Protein AF-A0A7I7UKZ3-F1 (afdb_monomer)

pLDDT: mean 79.07, std 17.54, range [40.5, 98.19]

Structure (mmCIF, N/CA/C/O backbone):
data_AF-A0A7I7UKZ3-F1
#
_entry.id   AF-A0A7I7UKZ3-F1
#
loop_
_atom_site.group_PDB
_atom_site.id
_atom_site.type_symbol
_atom_site.label_atom_id
_atom_site.label_alt_id
_atom_site.label_comp_id
_atom_site.label_asym_id
_atom_site.label_entity_id
_atom_site.label_seq_id
_atom_site.pdbx_PDB_ins_code
_atom_site.Cartn_x
_atom_site.Cartn_y
_atom_site.Cartn_z
_atom_site.occupancy
_atom_site.B_iso_or_equiv
_atom_site.auth_seq_id
_atom_site.auth_comp_id
_atom_site.auth_asym_id
_atom_site.auth_atom_id
_atom_site.pdbx_PDB_model_num
ATOM 1 N N . MET A 1 1 ? -2.097 7.918 -33.003 1.00 41.44 1 MET A N 1
ATOM 2 C CA . MET A 1 1 ? -1.877 7.306 -31.673 1.00 41.44 1 MET A CA 1
ATOM 3 C C . MET A 1 1 ? -3.226 7.089 -30.994 1.00 41.44 1 MET A C 1
ATOM 5 O O . MET A 1 1 ? -3.715 8.001 -30.347 1.00 41.44 1 MET A O 1
ATOM 9 N N . SER A 1 2 ? -3.876 5.937 -31.183 1.00 50.69 2 SER A N 1
ATOM 10 C CA . SER A 1 2 ? -5.066 5.572 -30.395 1.00 50.69 2 SER A CA 1
ATOM 11 C C . SER A 1 2 ? -5.283 4.053 -30.384 1.00 50.69 2 SER A C 1
ATOM 13 O O . SER A 1 2 ? -5.043 3.408 -31.405 1.00 50.69 2 SER A O 1
ATOM 15 N N . SER A 1 3 ? -5.776 3.533 -29.248 1.00 40.50 3 SER A N 1
ATOM 16 C CA . SER A 1 3 ? -6.575 2.293 -29.078 1.00 40.50 3 SER A CA 1
ATOM 17 C C . SER A 1 3 ? -6.083 1.157 -28.157 1.00 40.50 3 SER A C 1
ATOM 19 O O . SER A 1 3 ? -6.532 0.023 -28.304 1.00 40.50 3 SER A O 1
ATOM 21 N N . ARG A 1 4 ? -5.297 1.436 -27.108 1.00 46.78 4 ARG A N 1
ATOM 22 C CA . ARG A 1 4 ? -5.346 0.639 -25.859 1.00 46.78 4 ARG A CA 1
ATOM 23 C C . ARG A 1 4 ? -5.145 1.561 -24.663 1.00 46.78 4 ARG A C 1
ATOM 25 O O . ARG A 1 4 ? -4.017 1.843 -24.291 1.00 46.78 4 ARG A O 1
ATOM 32 N N . THR A 1 5 ? -6.229 2.101 -24.116 1.00 51.81 5 THR A N 1
ATOM 33 C CA . THR A 1 5 ? -6.139 2.949 -22.923 1.00 51.81 5 THR A CA 1
ATOM 34 C C . THR A 1 5 ? -6.018 2.043 -21.706 1.00 51.81 5 THR A C 1
ATOM 36 O O . THR A 1 5 ? -7.028 1.559 -21.191 1.00 51.81 5 THR A O 1
ATOM 39 N N . ASP A 1 6 ? -4.787 1.771 -21.282 1.00 63.72 6 ASP A N 1
ATOM 40 C CA . ASP A 1 6 ? -4.536 1.197 -19.962 1.00 63.72 6 ASP A CA 1
ATOM 41 C C . ASP A 1 6 ? -5.184 2.105 -18.906 1.00 63.72 6 ASP A C 1
ATOM 43 O O . ASP A 1 6 ? -5.177 3.335 -19.023 1.00 63.72 6 ASP A O 1
ATOM 47 N N . ARG A 1 7 ? -5.823 1.515 -17.890 1.00 78.38 7 ARG A N 1
ATOM 48 C CA . ARG A 1 7 ? -6.498 2.318 -16.856 1.00 78.38 7 ARG A CA 1
ATOM 49 C C . ARG A 1 7 ? -5.424 2.851 -15.912 1.00 78.38 7 ARG A C 1
ATOM 51 O O . ARG A 1 7 ? -4.798 2.053 -15.216 1.00 78.38 7 ARG A O 1
ATOM 58 N N . VAL A 1 8 ? -5.218 4.167 -15.906 1.00 81.69 8 VAL A N 1
ATOM 59 C CA . VAL A 1 8 ? -4.262 4.842 -15.015 1.00 81.69 8 VAL A CA 1
ATOM 60 C C . VAL A 1 8 ? -4.720 4.695 -13.563 1.00 81.69 8 VAL A C 1
ATOM 62 O O . VAL A 1 8 ? -5.902 4.857 -13.253 1.00 81.69 8 VAL A O 1
ATOM 65 N N . LEU A 1 9 ? -3.782 4.348 -12.689 1.00 84.06 9 LEU A N 1
ATOM 66 C CA . LEU A 1 9 ? -3.947 4.203 -11.247 1.00 84.06 9 LEU A CA 1
ATOM 67 C C . LEU A 1 9 ? -2.984 5.174 -10.544 1.00 84.06 9 LEU A C 1
A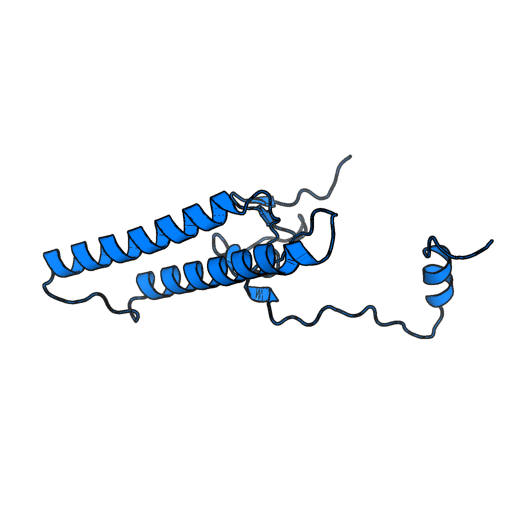TOM 69 O O . LEU A 1 9 ? -2.040 5.632 -11.180 1.00 84.06 9 LEU A O 1
ATOM 73 N N . PRO A 1 10 ? -3.177 5.475 -9.246 1.00 83.00 10 PRO A N 1
ATOM 74 C CA . PRO A 1 10 ? -2.312 6.419 -8.537 1.00 83.00 10 PRO A CA 1
ATOM 75 C C . PRO A 1 10 ? -0.828 6.054 -8.596 1.00 83.00 10 PRO A C 1
ATOM 77 O O . PRO A 1 10 ? -0.015 6.926 -8.831 1.00 83.00 10 PRO A O 1
ATOM 80 N N . ASN A 1 11 ? -0.505 4.763 -8.470 1.00 87.25 11 ASN A N 1
ATOM 81 C CA . ASN A 1 11 ? 0.878 4.287 -8.381 1.00 87.25 11 ASN A CA 1
ATOM 82 C C . ASN A 1 11 ? 1.230 3.349 -9.547 1.00 87.25 11 ASN A C 1
ATOM 84 O O . ASN A 1 11 ? 1.920 2.354 -9.342 1.00 87.25 11 ASN A O 1
ATOM 88 N N . GLY A 1 12 ? 0.635 3.547 -10.729 1.00 88.12 12 GLY A N 1
ATOM 89 C CA . GLY A 1 12 ? 0.897 2.701 -11.895 1.00 88.12 12 GLY A CA 1
ATOM 90 C C . GLY A 1 12 ? -0.271 2.590 -12.872 1.00 88.12 12 GLY A C 1
ATOM 91 O O . GLY A 1 12 ? -1.118 3.472 -12.987 1.00 88.12 12 GLY A O 1
ATOM 92 N N . VAL A 1 13 ? -0.345 1.474 -13.593 1.00 88.69 13 VAL A N 1
ATOM 93 C CA . VAL A 1 13 ? -1.339 1.242 -14.650 1.00 88.69 13 VAL A CA 1
ATOM 94 C C . VAL A 1 13 ? -1.945 -0.155 -14.576 1.00 88.69 13 VAL A C 1
ATOM 96 O O . VAL A 1 13 ? -1.334 -1.114 -14.101 1.00 88.69 13 VAL A O 1
ATOM 99 N N . CYS A 1 14 ? -3.180 -0.286 -15.055 1.00 87.75 14 CYS A N 1
ATOM 100 C CA . CYS A 1 14 ? -3.839 -1.570 -15.247 1.00 87.75 14 CYS A CA 1
ATOM 101 C C . CYS A 1 14 ? -3.747 -1.999 -16.713 1.00 87.75 14 CYS A C 1
ATOM 103 O O . CYS A 1 14 ? -4.402 -1.408 -17.570 1.00 87.75 14 CYS A O 1
ATOM 105 N N . LEU A 1 15 ? -3.018 -3.088 -16.955 1.00 86.62 15 LEU A N 1
ATOM 106 C CA . LEU A 1 15 ? -2.822 -3.737 -18.255 1.00 86.62 15 LEU A CA 1
ATOM 107 C C . LEU A 1 15 ? -3.972 -4.690 -18.633 1.00 86.62 15 LEU A C 1
ATOM 109 O O . LEU A 1 15 ? -3.830 -5.549 -19.508 1.00 86.62 15 LEU A O 1
ATOM 113 N N . LEU A 1 16 ? -5.106 -4.624 -17.925 1.00 84.69 16 LEU A N 1
ATOM 114 C CA . LEU A 1 16 ? -6.292 -5.383 -18.307 1.00 84.69 16 LEU A CA 1
ATOM 115 C C . LEU A 1 16 ? -6.830 -4.797 -19.626 1.00 84.69 16 LEU A C 1
ATOM 117 O O . LEU A 1 16 ? -7.074 -3.590 -19.677 1.00 84.69 16 LEU A O 1
ATOM 121 N N . PRO A 1 17 ? -7.065 -5.613 -20.674 1.00 82.31 17 PRO A N 1
ATOM 122 C CA . PRO A 1 17 ? -7.539 -5.103 -21.955 1.00 82.31 17 PRO A CA 1
ATOM 123 C C . PRO A 1 17 ? -8.814 -4.252 -21.807 1.00 82.31 17 PRO A C 1
ATOM 125 O O . PRO A 1 17 ? -9.718 -4.676 -21.088 1.00 82.31 17 PRO A O 1
ATOM 128 N N . PRO A 1 18 ? -8.958 -3.123 -22.532 1.00 76.19 18 PRO A N 1
ATOM 129 C CA . PRO A 1 18 ? -10.081 -2.191 -22.354 1.00 76.19 18 PRO A CA 1
ATOM 130 C C . PRO A 1 18 ? -11.479 -2.810 -22.505 1.00 76.19 18 PRO A C 1
ATOM 132 O O . PRO A 1 18 ? -12.437 -2.339 -21.902 1.00 76.19 18 PRO A O 1
ATOM 135 N N . LEU A 1 19 ? -11.595 -3.884 -23.292 1.00 79.88 19 LEU A N 1
ATOM 136 C CA . LEU A 1 19 ? -12.845 -4.621 -23.512 1.00 79.88 19 LEU A CA 1
ATOM 137 C C . LEU A 1 19 ? -13.229 -5.545 -22.342 1.00 79.88 19 LEU A C 1
ATOM 139 O O . LEU A 1 19 ? -14.279 -6.183 -22.383 1.00 79.88 19 LEU A O 1
ATOM 143 N N . LYS A 1 20 ? -12.375 -5.681 -21.321 1.00 79.00 20 LYS A N 1
ATOM 144 C CA . LYS A 1 20 ? -12.612 -6.523 -20.145 1.00 79.00 20 LYS A CA 1
ATOM 145 C C . LYS A 1 20 ? -12.962 -5.655 -18.940 1.00 79.00 20 LYS A C 1
ATOM 147 O O . LYS A 1 20 ? -12.304 -4.661 -18.643 1.00 79.00 20 LYS A O 1
ATOM 152 N N . THR A 1 21 ? -13.989 -6.067 -18.207 1.00 79.06 21 THR A N 1
ATOM 153 C CA . THR A 1 21 ? -14.383 -5.447 -16.940 1.00 79.06 21 THR A CA 1
ATOM 154 C C . THR A 1 21 ? -13.500 -5.958 -15.803 1.00 79.06 21 THR A C 1
ATOM 156 O O . THR A 1 21 ? -13.300 -7.164 -15.668 1.00 79.06 21 THR A O 1
ATOM 159 N N . CYS A 1 22 ? -12.982 -5.048 -14.976 1.00 82.19 22 CYS A N 1
ATOM 160 C CA . CYS A 1 22 ? -12.223 -5.392 -13.774 1.00 82.19 22 CYS A CA 1
ATOM 161 C C . CYS A 1 22 ? -13.160 -5.473 -12.562 1.00 82.19 22 CYS A C 1
ATOM 163 O O . CYS A 1 22 ? -13.837 -4.495 -12.253 1.00 82.19 22 CYS A O 1
ATOM 165 N N . ASP A 1 23 ? -13.155 -6.604 -11.857 1.00 78.88 23 ASP A N 1
ATOM 166 C CA . ASP A 1 23 ? -13.892 -6.829 -10.604 1.00 78.88 23 ASP A CA 1
ATOM 167 C C . ASP A 1 23 ? -13.019 -6.635 -9.347 1.00 78.88 23 ASP A C 1
ATOM 169 O O . ASP A 1 23 ? -13.508 -6.698 -8.222 1.00 78.88 23 ASP A O 1
ATOM 173 N N . LYS A 1 24 ? -11.712 -6.388 -9.520 1.00 72.62 24 LYS A N 1
ATOM 174 C CA . LYS A 1 24 ? -10.737 -6.317 -8.417 1.00 72.62 24 LYS A CA 1
ATOM 175 C C . LYS A 1 24 ? -10.816 -5.030 -7.596 1.00 72.62 24 LYS A C 1
ATOM 177 O O . LYS A 1 24 ? -10.209 -4.974 -6.527 1.00 72.62 24 LYS A O 1
ATOM 182 N N . GLY A 1 25 ? -11.539 -4.011 -8.068 1.00 73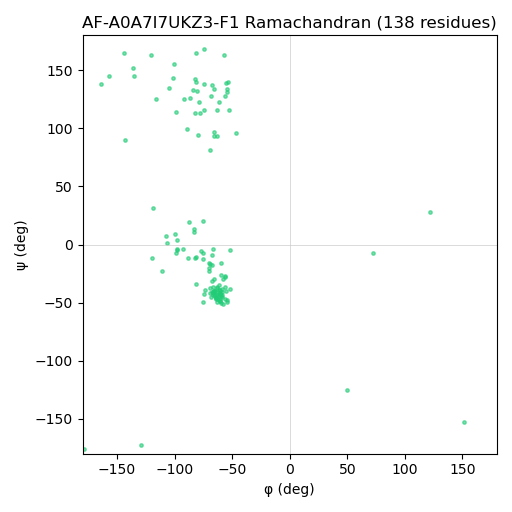.00 25 GLY A N 1
ATOM 183 C CA . GLY A 1 25 ? -11.666 -2.720 -7.386 1.00 73.00 25 GLY A CA 1
ATOM 184 C C . GLY A 1 25 ? -10.300 -2.147 -6.989 1.00 73.00 25 GLY A C 1
ATOM 185 O O . GLY A 1 25 ? -9.399 -2.060 -7.819 1.00 73.00 25 GLY A O 1
ATOM 186 N N . ASN A 1 26 ? -10.128 -1.837 -5.701 1.00 69.25 26 ASN A N 1
ATOM 187 C CA . ASN A 1 26 ? -8.905 -1.244 -5.137 1.00 69.25 26 ASN A CA 1
ATOM 188 C C . ASN A 1 26 ? -7.796 -2.268 -4.801 1.00 69.25 26 ASN A C 1
ATOM 190 O O . ASN A 1 26 ? -6.819 -1.923 -4.144 1.00 69.25 26 ASN A O 1
ATOM 194 N N . ALA A 1 27 ? -7.914 -3.533 -5.221 1.00 81.69 27 ALA A N 1
ATOM 195 C CA . ALA A 1 27 ? -6.939 -4.587 -4.906 1.00 81.69 27 ALA A CA 1
ATOM 196 C C . ALA A 1 27 ? -5.766 -4.679 -5.907 1.00 81.69 27 ALA A C 1
ATOM 198 O O . ALA A 1 27 ? -5.099 -5.718 -5.992 1.00 81.69 27 ALA A O 1
ATOM 199 N N . CYS A 1 28 ? -5.514 -3.612 -6.676 1.00 87.56 28 CYS A N 1
ATOM 200 C CA . CYS A 1 28 ? -4.562 -3.593 -7.789 1.00 87.56 28 CYS A CA 1
ATOM 201 C C . CYS A 1 28 ? -3.136 -3.998 -7.391 1.00 87.56 28 CYS A C 1
ATOM 203 O O . CYS A 1 28 ? -2.517 -4.752 -8.129 1.00 87.56 28 CYS A O 1
ATOM 205 N N . LEU A 1 29 ? -2.653 -3.632 -6.200 1.00 88.75 29 LEU A N 1
ATOM 206 C CA . LEU A 1 29 ? -1.297 -3.976 -5.735 1.00 88.75 29 LEU A CA 1
ATOM 207 C C . LEU A 1 29 ? -1.022 -5.491 -5.697 1.00 88.75 29 LEU A C 1
ATOM 209 O O . LEU A 1 29 ? 0.105 -5.938 -5.906 1.00 88.75 29 LEU A O 1
ATOM 213 N N . SER A 1 30 ? -2.066 -6.293 -5.479 1.00 86.31 30 SER A N 1
ATOM 214 C CA . SER A 1 30 ? -2.001 -7.761 -5.494 1.00 86.31 30 SER A CA 1
ATOM 215 C C . SER A 1 30 ? -2.457 -8.380 -6.825 1.00 86.31 30 SER A C 1
ATOM 217 O O . SER A 1 30 ? -2.406 -9.597 -6.996 1.00 86.31 30 SER A O 1
ATOM 219 N N . CYS A 1 31 ? -2.925 -7.562 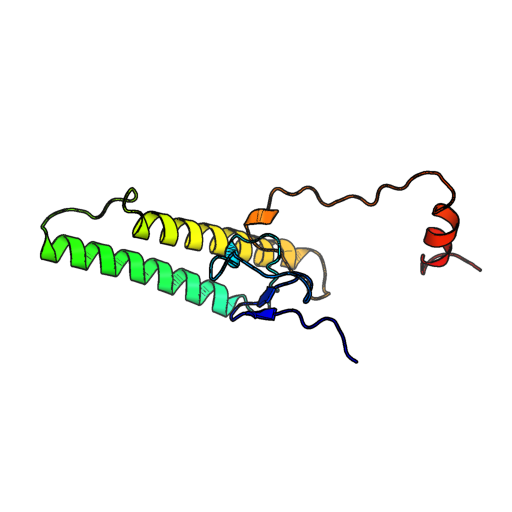-7.770 1.00 86.38 31 CYS A N 1
ATOM 220 C CA . CYS A 1 31 ? -3.481 -7.998 -9.045 1.00 86.38 31 CYS A CA 1
ATOM 221 C C . CYS A 1 31 ? -2.377 -8.292 -10.067 1.00 86.38 31 CYS A C 1
ATOM 223 O O . CYS A 1 31 ? -1.402 -7.557 -10.181 1.00 86.38 31 CYS A O 1
ATOM 225 N N . GLY A 1 32 ? -2.576 -9.331 -10.883 1.00 82.69 32 GLY A N 1
ATOM 226 C CA . GLY A 1 32 ? -1.632 -9.689 -11.943 1.00 82.69 32 GLY A CA 1
ATOM 227 C C . GLY A 1 32 ? -1.658 -8.795 -13.187 1.00 82.69 32 GLY A C 1
ATOM 228 O O . GLY A 1 32 ? -0.824 -8.984 -14.063 1.00 82.69 32 GLY A O 1
ATOM 229 N N . HIS A 1 33 ? -2.614 -7.867 -13.283 1.00 86.44 33 HIS A N 1
ATOM 230 C CA . HIS A 1 33 ? -2.702 -6.879 -14.368 1.00 86.44 33 HIS A CA 1
ATOM 231 C C . HIS A 1 33 ? -2.138 -5.512 -13.981 1.00 86.44 33 HIS A C 1
ATOM 233 O O . HIS A 1 33 ? -2.067 -4.630 -14.827 1.00 86.44 33 HIS A O 1
ATOM 239 N N . PHE A 1 34 ? -1.781 -5.315 -12.715 1.00 89.75 34 PHE A N 1
ATOM 240 C CA . PHE A 1 34 ? -1.140 -4.084 -12.282 1.00 89.75 34 PHE A CA 1
ATOM 241 C C . PHE A 1 34 ? 0.310 -4.061 -12.752 1.00 89.75 34 PHE A C 1
ATOM 243 O O . PHE A 1 34 ? 0.994 -5.081 -12.645 1.00 89.75 34 PHE A O 1
ATOM 250 N N . ALA A 1 35 ? 0.763 -2.908 -13.229 1.00 89.00 35 ALA A N 1
ATOM 251 C CA . ALA A 1 35 ? 2.156 -2.631 -13.526 1.00 89.00 35 ALA A CA 1
ATOM 252 C C . ALA A 1 35 ? 2.549 -1.250 -12.992 1.00 89.00 35 ALA A C 1
ATOM 254 O O . ALA A 1 35 ? 1.742 -0.325 -13.007 1.00 89.00 35 ALA A O 1
ATOM 255 N N . THR A 1 36 ? 3.785 -1.127 -12.529 1.00 90.69 36 THR A N 1
ATOM 256 C CA . THR A 1 36 ? 4.406 0.119 -12.063 1.00 90.69 36 THR A CA 1
ATOM 257 C C . THR A 1 36 ? 5.877 0.112 -12.452 1.00 90.69 36 THR A C 1
ATOM 259 O O . THR A 1 36 ? 6.426 -0.934 -12.781 1.00 90.69 36 THR A O 1
ATOM 262 N N . ASP A 1 37 ? 6.536 1.253 -12.403 1.00 89.12 37 ASP A N 1
ATOM 263 C CA . ASP A 1 37 ? 7.968 1.403 -12.644 1.00 89.12 37 ASP A CA 1
ATOM 264 C C . ASP A 1 37 ? 8.621 2.192 -11.499 1.00 89.12 37 ASP A C 1
ATOM 266 O O . ASP A 1 37 ? 8.000 2.463 -10.465 1.00 89.12 37 ASP A O 1
ATOM 270 N N . ALA A 1 38 ? 9.898 2.529 -11.674 1.00 88.38 38 ALA A N 1
ATOM 271 C CA . ALA A 1 38 ? 10.674 3.251 -10.678 1.00 88.38 38 ALA A CA 1
ATOM 272 C C . ALA A 1 38 ? 10.203 4.700 -10.462 1.00 88.38 38 ALA A C 1
ATOM 274 O O . ALA A 1 38 ? 10.531 5.269 -9.425 1.00 88.38 38 ALA A O 1
ATOM 275 N N . THR A 1 39 ? 9.424 5.302 -11.374 1.00 89.00 39 THR A N 1
ATOM 276 C CA . THR A 1 39 ? 8.989 6.702 -11.208 1.00 89.00 39 THR A CA 1
ATOM 277 C C . THR A 1 39 ? 7.981 6.864 -10.073 1.00 89.00 39 THR A C 1
ATOM 279 O O . THR A 1 39 ? 7.830 7.961 -9.555 1.00 89.00 39 THR A O 1
ATOM 282 N N . HIS A 1 40 ? 7.323 5.775 -9.667 1.00 91.06 40 HIS A N 1
ATOM 283 C CA . HIS A 1 40 ? 6.331 5.752 -8.589 1.00 91.06 40 HIS A CA 1
ATOM 284 C C . HIS A 1 40 ? 6.919 5.246 -7.256 1.00 91.06 40 HIS A C 1
ATOM 286 O O . HIS A 1 40 ? 6.175 4.954 -6.320 1.00 91.06 40 HIS A O 1
ATOM 292 N N . ILE A 1 41 ? 8.246 5.072 -7.146 1.00 92.12 41 ILE A N 1
ATOM 293 C CA . ILE A 1 41 ? 8.855 4.446 -5.960 1.00 92.12 41 ILE A CA 1
ATOM 294 C C . ILE A 1 41 ? 8.600 5.241 -4.675 1.00 92.12 41 ILE A C 1
ATOM 296 O O . ILE A 1 41 ? 8.289 4.637 -3.647 1.00 92.12 41 ILE A O 1
ATOM 300 N N . ASP A 1 42 ? 8.679 6.569 -4.741 1.00 92.94 42 ASP A N 1
ATOM 301 C CA . ASP A 1 42 ? 8.461 7.440 -3.586 1.00 92.94 42 ASP A CA 1
ATOM 302 C C . ASP A 1 42 ? 7.000 7.365 -3.127 1.00 92.94 42 ASP A C 1
ATOM 304 O O . ASP A 1 42 ? 6.728 7.132 -1.952 1.00 92.94 42 ASP A O 1
ATOM 308 N N . GLU A 1 43 ? 6.053 7.395 -4.068 1.00 94.25 43 GLU A N 1
ATOM 309 C CA . GLU A 1 43 ? 4.619 7.246 -3.787 1.00 94.25 43 GLU A CA 1
ATOM 310 C C . GLU A 1 43 ? 4.287 5.882 -3.157 1.00 94.25 43 GLU A C 1
ATOM 312 O O . GLU A 1 43 ? 3.480 5.785 -2.227 1.00 94.25 43 GLU A O 1
ATOM 317 N N . LEU A 1 44 ? 4.938 4.806 -3.616 1.00 94.31 44 LEU A N 1
ATOM 318 C CA . LEU A 1 44 ? 4.786 3.465 -3.041 1.00 94.31 44 LEU A CA 1
ATOM 319 C C . LEU A 1 44 ? 5.331 3.394 -1.605 1.00 94.31 44 LEU A C 1
ATOM 321 O O . LEU A 1 44 ? 4.722 2.750 -0.740 1.00 94.31 44 LEU A O 1
ATOM 325 N N . VAL A 1 45 ? 6.462 4.050 -1.332 1.00 95.94 45 VAL A N 1
ATOM 326 C CA . VAL A 1 45 ? 7.054 4.149 0.012 1.00 95.94 45 VAL A CA 1
ATOM 327 C C . VAL A 1 45 ? 6.165 4.977 0.942 1.00 95.94 45 VAL A C 1
ATOM 329 O O . VAL A 1 45 ? 5.930 4.570 2.088 1.00 95.94 45 VAL A O 1
ATOM 332 N N . ASP A 1 46 ? 5.612 6.080 0.450 1.00 96.44 46 ASP A N 1
ATOM 333 C CA . ASP A 1 46 ? 4.690 6.932 1.196 1.00 96.44 46 ASP A CA 1
ATOM 334 C C . ASP A 1 46 ? 3.401 6.184 1.539 1.00 96.44 46 ASP A C 1
ATOM 336 O O . ASP A 1 46 ? 2.988 6.157 2.704 1.00 96.44 46 ASP A O 1
ATOM 340 N N . GLN A 1 47 ? 2.804 5.474 0.574 1.00 95.75 47 GLN A N 1
ATOM 341 C CA . GLN A 1 47 ? 1.625 4.643 0.827 1.00 95.75 47 GLN A CA 1
ATOM 342 C C . GLN A 1 47 ? 1.911 3.575 1.890 1.00 95.75 47 GLN A C 1
ATOM 344 O O . GLN A 1 47 ? 1.093 3.346 2.791 1.00 95.75 47 GLN A O 1
ATOM 349 N N . ARG A 1 48 ? 3.072 2.917 1.816 1.00 96.81 48 ARG A N 1
ATOM 350 C CA . ARG A 1 48 ? 3.477 1.897 2.790 1.00 96.81 48 ARG A CA 1
ATOM 351 C C . ARG A 1 48 ? 3.578 2.484 4.196 1.00 96.81 48 ARG A C 1
ATOM 353 O O . ARG A 1 48 ? 3.016 1.922 5.140 1.00 96.81 48 ARG A O 1
ATOM 360 N N . THR A 1 49 ? 4.257 3.618 4.330 1.00 98.00 49 THR A N 1
ATOM 361 C CA . THR A 1 49 ? 4.474 4.309 5.609 1.00 98.00 49 THR A CA 1
ATOM 362 C C . THR A 1 49 ? 3.160 4.831 6.192 1.00 98.00 49 THR A C 1
ATOM 364 O O . THR A 1 49 ? 2.876 4.650 7.383 1.00 98.00 49 THR A O 1
ATOM 367 N N . GLY A 1 50 ? 2.295 5.396 5.346 1.00 97.75 50 GLY A N 1
ATOM 368 C CA . GLY A 1 50 ? 0.949 5.819 5.722 1.00 97.75 50 GLY A CA 1
ATOM 369 C C . GLY A 1 50 ? 0.092 4.650 6.213 1.00 97.75 50 GLY A C 1
ATOM 370 O O . GLY A 1 50 ? -0.577 4.751 7.243 1.00 97.75 50 GLY A O 1
ATOM 371 N N . THR A 1 51 ? 0.174 3.497 5.546 1.00 96.56 51 THR A N 1
ATOM 372 C CA . THR A 1 51 ? -0.567 2.286 5.937 1.00 96.56 51 THR A CA 1
ATOM 373 C C . THR A 1 51 ? -0.093 1.734 7.284 1.00 96.56 51 THR A C 1
ATOM 375 O O . THR A 1 51 ? -0.913 1.3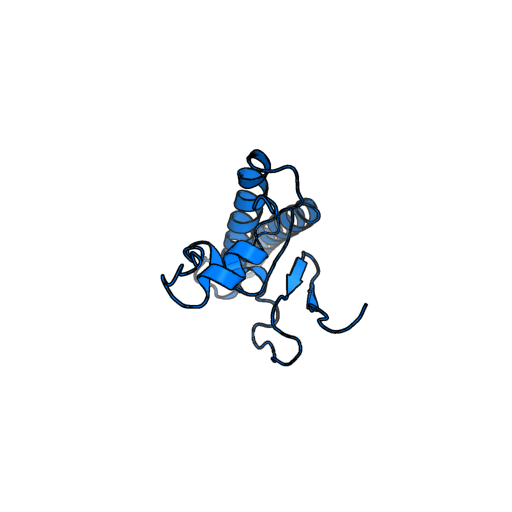50 8.121 1.00 96.56 51 THR A O 1
ATOM 378 N N . GLN A 1 52 ? 1.217 1.743 7.543 1.00 98.19 52 GLN A N 1
ATOM 379 C CA . GLN A 1 52 ? 1.783 1.358 8.843 1.00 98.19 52 GLN A CA 1
ATOM 380 C C . GLN A 1 52 ? 1.328 2.291 9.970 1.00 98.19 52 GLN A C 1
ATOM 382 O O . GLN A 1 52 ? 0.924 1.830 11.045 1.00 98.19 52 GLN A O 1
ATOM 387 N N . SER A 1 53 ? 1.332 3.597 9.706 1.00 98.19 53 SER A N 1
ATOM 388 C CA . SER A 1 53 ? 0.839 4.607 10.645 1.00 98.19 53 SER A CA 1
ATOM 389 C C . SER A 1 53 ? -0.644 4.395 10.952 1.00 98.19 53 SER A C 1
ATOM 391 O O . SER A 1 53 ? -1.037 4.362 12.117 1.00 98.19 53 SER A O 1
ATOM 393 N N . LEU A 1 54 ? -1.461 4.126 9.929 1.00 97.56 54 LEU A N 1
ATOM 394 C CA . LEU A 1 54 ? -2.894 3.874 10.075 1.00 97.56 54 LEU A CA 1
ATOM 395 C C . LEU A 1 54 ? -3.190 2.653 10.963 1.00 97.56 54 LEU A C 1
ATOM 397 O O . LEU A 1 54 ? -4.079 2.718 11.816 1.00 97.56 54 LEU A O 1
ATOM 401 N N . ILE A 1 55 ? -2.443 1.553 10.803 1.00 97.62 55 ILE A N 1
ATOM 402 C CA . ILE A 1 55 ? -2.561 0.369 11.674 1.00 97.62 55 ILE A CA 1
ATOM 403 C C . ILE A 1 55 ? -2.237 0.743 13.124 1.00 97.62 55 ILE A C 1
ATOM 405 O O . ILE A 1 55 ? -3.010 0.420 14.031 1.00 97.62 55 ILE A O 1
ATOM 409 N N . THR A 1 56 ? -1.121 1.441 13.341 1.00 97.56 56 THR A N 1
ATOM 410 C CA . THR A 1 56 ? -0.662 1.854 14.675 1.00 97.56 56 THR A CA 1
ATOM 411 C C . THR A 1 56 ? -1.700 2.732 15.371 1.00 97.56 56 THR A C 1
ATOM 413 O O . THR A 1 56 ? -2.131 2.427 16.488 1.00 97.56 56 THR A O 1
ATOM 416 N N . THR A 1 57 ? -2.185 3.771 14.688 1.00 98.06 57 THR A N 1
ATOM 417 C CA . THR A 1 57 ? -3.234 4.657 15.198 1.00 98.06 57 THR A CA 1
ATOM 418 C C . THR A 1 57 ? -4.506 3.880 15.519 1.00 98.06 57 THR A C 1
ATOM 420 O O . THR A 1 57 ? -5.081 4.056 16.594 1.00 98.06 57 THR A O 1
ATOM 423 N N . ARG A 1 58 ? -4.939 2.973 14.634 1.00 97.62 58 ARG A N 1
ATOM 424 C CA . ARG A 1 58 ? -6.170 2.202 14.841 1.00 97.62 58 ARG A CA 1
ATOM 425 C C . ARG A 1 58 ? -6.078 1.264 16.043 1.00 97.62 58 ARG A C 1
ATOM 427 O O . ARG A 1 58 ? -7.047 1.165 16.798 1.00 97.62 58 ARG A O 1
ATOM 434 N N . ARG A 1 59 ? -4.933 0.605 16.244 1.00 97.62 59 ARG A N 1
ATOM 435 C CA . ARG A 1 59 ? -4.677 -0.237 17.424 1.00 97.62 59 ARG A CA 1
ATOM 436 C C . ARG A 1 59 ? -4.713 0.581 18.712 1.00 97.62 59 ARG A C 1
ATOM 438 O O . ARG A 1 59 ? -5.397 0.186 19.653 1.00 97.62 59 ARG A O 1
ATOM 445 N N . SER A 1 60 ? -4.046 1.737 18.725 1.00 97.69 60 SER A N 1
ATOM 446 C CA . SER A 1 60 ? -4.055 2.664 19.865 1.00 97.69 60 SER A CA 1
ATOM 447 C C . SER A 1 60 ? -5.477 3.111 20.222 1.00 97.69 60 SER A C 1
ATOM 449 O O . SER A 1 60 ? -5.920 2.930 21.356 1.00 97.69 60 SER A O 1
ATOM 451 N N . GLN A 1 61 ? -6.244 3.587 19.236 1.00 97.62 61 GLN A N 1
ATOM 452 C CA . GLN A 1 61 ? -7.631 4.017 19.433 1.00 97.62 61 GLN A CA 1
ATOM 453 C C . GLN A 1 61 ? -8.534 2.885 19.938 1.00 97.62 61 GLN A C 1
ATOM 455 O O . GLN A 1 61 ? -9.369 3.097 20.818 1.00 97.62 61 GLN A O 1
ATOM 460 N N . TYR A 1 62 ? -8.386 1.673 19.393 1.00 97.81 62 TYR A N 1
ATOM 461 C CA . TYR A 1 62 ? -9.169 0.520 19.835 1.00 97.81 62 TYR A CA 1
ATOM 462 C C . TYR A 1 62 ? -8.855 0.145 21.286 1.00 97.81 62 TYR A C 1
ATOM 464 O O . TYR A 1 62 ? -9.783 -0.076 22.069 1.00 97.81 62 TYR A O 1
ATOM 472 N N . ARG A 1 63 ? -7.571 0.143 21.660 1.00 97.38 63 ARG A N 1
ATOM 473 C CA . ARG A 1 63 ? -7.130 -0.126 23.030 1.00 97.38 63 ARG A CA 1
ATOM 474 C C . ARG A 1 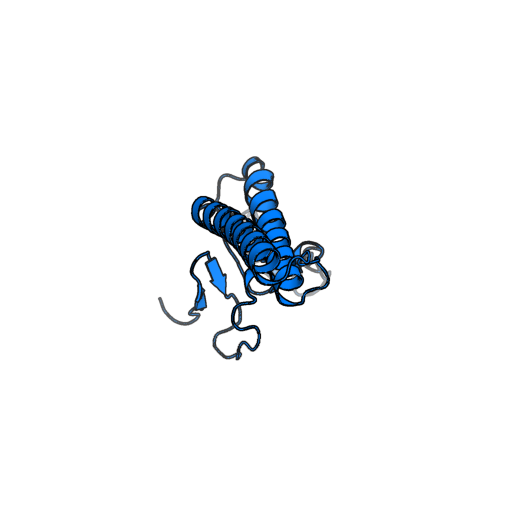63 ? -7.630 0.936 24.000 1.00 97.38 63 ARG A C 1
ATOM 476 O O . ARG A 1 63 ? -8.187 0.579 25.030 1.00 97.38 63 ARG A O 1
ATOM 483 N N . ALA A 1 64 ? -7.508 2.214 23.650 1.00 97.69 64 ALA A N 1
ATOM 484 C CA . ALA A 1 64 ? -8.009 3.314 24.472 1.00 97.69 64 ALA A CA 1
ATOM 485 C C . ALA A 1 64 ? -9.524 3.211 24.714 1.00 97.69 64 ALA A C 1
ATOM 487 O O . ALA A 1 64 ? -9.997 3.483 25.811 1.00 97.69 64 ALA A O 1
ATOM 488 N N . ARG A 1 65 ? -10.287 2.776 23.703 1.00 98.00 65 ARG A N 1
ATOM 489 C CA . ARG A 1 65 ? -11.748 2.671 23.794 1.00 98.00 65 ARG A CA 1
ATOM 490 C C . ARG A 1 65 ? -12.246 1.408 24.500 1.00 98.00 65 ARG A C 1
ATOM 492 O O . ARG A 1 65 ? -13.310 1.444 25.103 1.00 98.00 65 ARG A O 1
ATOM 499 N N . THR A 1 66 ? -11.551 0.281 24.356 1.00 97.19 66 THR A N 1
ATOM 500 C CA . THR A 1 66 ? -12.076 -1.039 24.765 1.00 97.19 66 THR A CA 1
ATOM 501 C C . THR A 1 66 ? -11.238 -1.746 25.827 1.00 97.19 66 THR A C 1
ATOM 503 O O . THR A 1 66 ? -11.664 -2.774 26.343 1.00 97.19 66 THR A O 1
ATOM 506 N N . GLY A 1 67 ? -10.028 -1.257 26.110 1.00 97.06 67 GLY A N 1
ATOM 507 C CA . GLY A 1 67 ? -9.042 -1.926 26.963 1.00 97.06 67 GLY A CA 1
ATOM 508 C C . GLY A 1 67 ? -8.386 -3.162 26.334 1.00 97.06 67 GLY A C 1
ATOM 509 O O . GLY A 1 67 ? -7.432 -3.692 26.898 1.00 97.06 67 GLY A O 1
ATOM 510 N N . ARG A 1 68 ? -8.852 -3.621 25.165 1.00 95.31 68 ARG A N 1
ATOM 511 C CA . ARG A 1 68 ? -8.366 -4.828 24.482 1.00 95.31 68 ARG A CA 1
ATOM 512 C C . ARG A 1 68 ? -7.396 -4.487 23.358 1.00 95.31 68 ARG A C 1
ATOM 514 O O . ARG A 1 68 ? -7.445 -3.405 22.777 1.00 95.31 68 ARG A O 1
ATOM 521 N N . GLU A 1 69 ? -6.535 -5.437 23.016 1.00 94.31 69 GLU A N 1
ATOM 522 C CA . GLU A 1 69 ? -5.675 -5.330 21.840 1.00 94.31 69 GLU A CA 1
ATOM 523 C C . GLU A 1 69 ? -6.434 -5.712 20.561 1.00 94.31 69 GLU A C 1
ATOM 525 O O . GLU A 1 69 ? -7.232 -6.650 20.550 1.00 94.31 69 GLU A O 1
ATOM 530 N N . LEU A 1 70 ? -6.190 -4.969 19.477 1.00 94.75 70 LEU A N 1
ATOM 531 C CA . LEU A 1 70 ? -6.715 -5.291 18.153 1.00 94.75 70 LEU A CA 1
ATOM 532 C C . LEU A 1 70 ? -5.719 -6.203 17.428 1.00 94.75 70 LEU A C 1
ATOM 534 O O . LEU A 1 70 ? -4.715 -5.724 16.891 1.00 94.75 70 LEU A O 1
ATOM 538 N N . THR A 1 71 ? -6.005 -7.503 17.442 1.00 94.50 71 THR A N 1
ATOM 539 C CA . THR A 1 71 ? -5.137 -8.547 16.884 1.00 94.50 71 THR A CA 1
ATOM 540 C C . THR A 1 71 ? -5.159 -8.576 15.355 1.00 94.50 71 THR A C 1
ATOM 542 O O . THR A 1 71 ? -6.007 -7.958 14.702 1.00 94.50 71 THR A O 1
ATOM 545 N N . ASP A 1 72 ? -4.219 -9.326 14.780 1.00 91.94 72 ASP A N 1
ATOM 546 C CA . ASP A 1 72 ? -4.077 -9.487 13.329 1.00 91.94 72 ASP A CA 1
ATOM 547 C C . ASP A 1 72 ? -5.199 -10.305 12.678 1.00 91.94 72 ASP A C 1
ATOM 549 O O . ASP A 1 72 ? -5.405 -10.186 11.471 1.00 91.94 72 ASP A O 1
ATOM 553 N N . ASP A 1 73 ? -5.976 -11.051 13.470 1.00 91.38 73 ASP A N 1
ATOM 554 C CA . ASP A 1 73 ? -7.166 -11.779 13.004 1.00 91.38 73 ASP A CA 1
ATOM 555 C C . ASP A 1 73 ? -8.309 -10.836 12.618 1.00 91.38 73 ASP A C 1
ATOM 557 O O . ASP A 1 73 ? -9.255 -11.218 11.924 1.00 91.38 73 ASP A O 1
ATOM 561 N N . ASN A 1 74 ? -8.247 -9.576 13.059 1.00 96.25 74 ASN A N 1
ATOM 562 C CA . ASN A 1 74 ? -9.206 -8.582 12.623 1.00 96.25 74 ASN A CA 1
ATOM 563 C C . ASN A 1 74 ? -9.099 -8.389 11.103 1.00 96.25 74 ASN A C 1
ATOM 565 O O . ASN A 1 74 ? -8.056 -7.986 10.594 1.00 96.25 74 ASN A O 1
ATOM 569 N N . VAL A 1 75 ? -10.208 -8.596 10.386 1.00 94.81 75 VAL A N 1
ATOM 570 C CA . VAL A 1 75 ? -10.257 -8.543 8.913 1.00 94.81 75 VAL A CA 1
ATOM 571 C C . VAL A 1 75 ? -9.660 -7.251 8.348 1.00 94.81 75 VAL A C 1
ATOM 573 O O . VAL A 1 75 ? -8.967 -7.288 7.333 1.00 94.81 75 VAL A O 1
ATOM 576 N N . TRP A 1 76 ? -9.877 -6.104 9.001 1.00 94.81 76 TRP A N 1
ATOM 577 C CA . TRP A 1 76 ? -9.295 -4.841 8.547 1.00 94.81 76 TRP A CA 1
ATOM 578 C C . TRP A 1 76 ? -7.770 -4.831 8.712 1.00 94.81 76 TRP A C 1
ATOM 580 O O . TRP A 1 76 ? -7.065 -4.481 7.767 1.00 94.81 76 TRP A O 1
ATOM 590 N N . ILE A 1 77 ? -7.250 -5.273 9.864 1.00 96.50 77 ILE A N 1
ATOM 591 C CA . ILE A 1 77 ? -5.801 -5.388 10.097 1.00 96.50 77 ILE A CA 1
ATOM 592 C C . ILE A 1 77 ? -5.182 -6.357 9.091 1.00 96.50 77 ILE A C 1
ATOM 594 O O . ILE A 1 77 ? -4.199 -6.011 8.436 1.00 96.50 77 ILE A O 1
ATOM 598 N N . HIS A 1 78 ? -5.796 -7.524 8.905 1.00 94.62 78 HIS A N 1
ATOM 599 C CA . HIS A 1 78 ? -5.348 -8.533 7.955 1.00 94.62 78 HIS A CA 1
ATOM 600 C C . HIS A 1 78 ? -5.204 -7.964 6.533 1.00 94.62 78 HIS A C 1
ATOM 602 O O . HIS A 1 78 ? -4.159 -8.120 5.899 1.00 94.62 78 HIS A O 1
ATOM 608 N N . GLN A 1 79 ? -6.210 -7.229 6.043 1.00 93.38 79 GLN A N 1
ATOM 609 C CA . GLN A 1 79 ? -6.162 -6.614 4.711 1.00 93.38 79 GLN A CA 1
ATOM 610 C C . GLN A 1 79 ? -5.082 -5.525 4.601 1.00 93.38 79 GLN A C 1
ATOM 612 O O . GLN A 1 79 ? -4.379 -5.469 3.594 1.00 93.38 79 GLN A O 1
ATOM 617 N N . ARG A 1 80 ? -4.889 -4.687 5.631 1.00 95.69 80 ARG A N 1
ATOM 618 C CA . ARG A 1 80 ? -3.815 -3.672 5.641 1.00 95.69 80 ARG A CA 1
ATOM 619 C C . ARG A 1 80 ? -2.420 -4.300 5.679 1.00 95.69 80 ARG A C 1
ATOM 621 O O . ARG A 1 80 ? -1.513 -3.812 5.014 1.00 95.69 80 ARG A O 1
ATOM 628 N N . ARG A 1 81 ? -2.243 -5.417 6.390 1.00 95.25 81 ARG A N 1
ATOM 629 C CA . ARG A 1 81 ? -0.981 -6.175 6.374 1.00 95.25 81 ARG A CA 1
ATOM 630 C C . ARG A 1 81 ? -0.704 -6.797 5.008 1.00 95.25 81 ARG A C 1
ATOM 632 O O . ARG A 1 81 ? 0.431 -6.752 4.544 1.00 95.25 81 ARG A O 1
ATOM 639 N N . ARG A 1 82 ? -1.730 -7.334 4.343 1.00 93.38 82 ARG A N 1
ATOM 640 C CA . ARG A 1 82 ? -1.613 -7.861 2.974 1.00 93.38 82 ARG A CA 1
ATOM 641 C C . ARG A 1 82 ? -1.240 -6.773 1.963 1.00 93.38 82 ARG A C 1
ATOM 643 O O . ARG A 1 82 ? -0.471 -7.028 1.037 1.00 93.38 82 ARG A O 1
ATOM 650 N N . GLU A 1 83 ? -1.767 -5.567 2.144 1.00 93.56 83 GLU A N 1
ATOM 651 C CA . GLU A 1 83 ? -1.392 -4.392 1.356 1.00 93.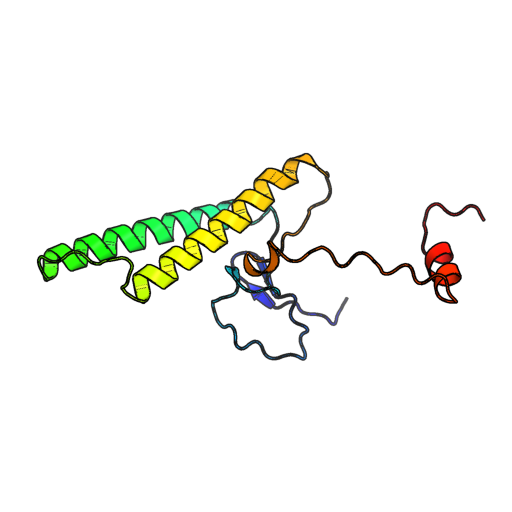56 83 GLU A CA 1
ATOM 652 C C . GLU A 1 83 ? 0.080 -4.020 1.561 1.00 93.56 83 GLU A C 1
ATOM 654 O O . GLU A 1 83 ? 0.809 -3.932 0.577 1.00 93.56 83 GLU A O 1
ATOM 659 N N . ILE A 1 84 ? 0.544 -3.921 2.815 1.00 95.56 84 ILE A N 1
ATOM 660 C CA . ILE A 1 84 ? 1.964 -3.681 3.134 1.00 95.56 84 ILE A CA 1
ATOM 661 C C . ILE A 1 84 ? 2.858 -4.746 2.492 1.00 95.56 84 ILE A C 1
ATOM 663 O O . ILE A 1 84 ? 3.821 -4.394 1.825 1.00 95.56 84 ILE A O 1
ATOM 667 N N . ALA A 1 85 ? 2.505 -6.030 2.609 1.00 94.56 85 ALA A N 1
ATOM 668 C CA . ALA A 1 85 ? 3.274 -7.112 1.995 1.00 94.56 85 ALA A CA 1
ATOM 669 C C . ALA A 1 85 ? 3.337 -6.998 0.460 1.00 94.56 85 ALA A C 1
ATOM 671 O O . ALA A 1 85 ? 4.353 -7.323 -0.151 1.00 94.56 85 ALA A O 1
ATOM 672 N N . SER A 1 86 ? 2.262 -6.514 -0.173 1.00 93.06 86 SER A N 1
ATOM 673 C CA 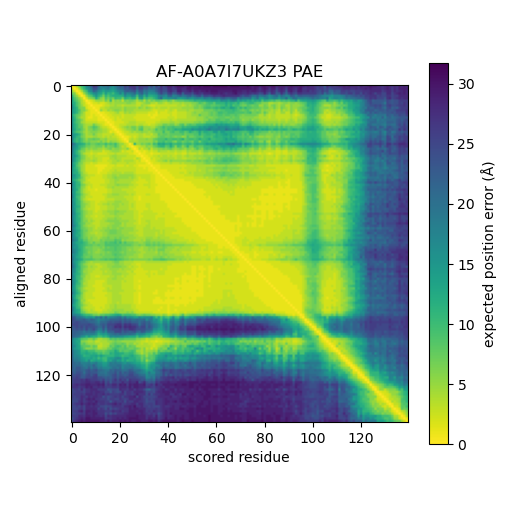. SER A 1 86 ? 2.248 -6.271 -1.619 1.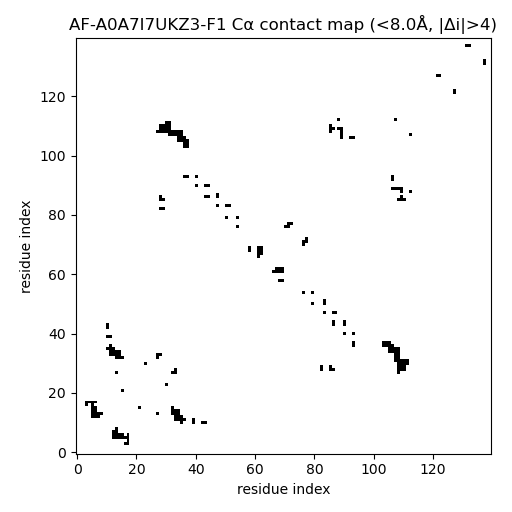00 93.06 86 SER A CA 1
ATOM 674 C C . SER A 1 86 ? 3.160 -5.101 -1.998 1.00 93.06 86 SER A C 1
ATOM 676 O O . SER A 1 86 ? 3.891 -5.202 -2.981 1.00 93.06 86 SER A O 1
ATOM 678 N N . LEU A 1 87 ? 3.145 -4.020 -1.211 1.00 94.38 87 LEU A N 1
ATOM 679 C CA . LEU A 1 87 ? 4.022 -2.861 -1.397 1.00 94.38 87 LEU A CA 1
ATOM 680 C C . LEU A 1 87 ? 5.491 -3.240 -1.203 1.00 94.38 87 LEU A C 1
ATOM 682 O O . LEU A 1 87 ? 6.302 -2.931 -2.069 1.00 94.38 87 LEU A O 1
ATOM 686 N N . ASP A 1 88 ? 5.817 -3.975 -0.137 1.00 94.75 88 ASP A N 1
ATOM 687 C CA . ASP A 1 88 ? 7.164 -4.493 0.125 1.00 94.75 88 ASP A CA 1
ATOM 688 C C . ASP A 1 88 ? 7.692 -5.297 -1.070 1.00 94.75 88 ASP A C 1
ATOM 690 O O . ASP A 1 88 ? 8.776 -5.022 -1.577 1.00 94.75 88 ASP A O 1
ATOM 694 N N . ALA A 1 89 ? 6.893 -6.234 -1.590 1.00 92.31 89 ALA A N 1
ATOM 695 C CA . ALA A 1 89 ? 7.287 -7.061 -2.729 1.00 92.31 89 ALA A CA 1
ATOM 696 C C . ALA A 1 89 ? 7.461 -6.272 -4.040 1.00 92.31 89 ALA A C 1
ATOM 698 O O . ALA A 1 89 ? 8.216 -6.686 -4.920 1.00 92.31 89 ALA A O 1
ATOM 699 N N . ILE A 1 90 ? 6.723 -5.176 -4.235 1.00 90.62 90 ILE A N 1
ATOM 700 C CA . ILE A 1 90 ? 6.876 -4.298 -5.405 1.00 90.62 90 ILE A CA 1
ATOM 701 C C . ILE A 1 90 ? 8.133 -3.438 -5.256 1.00 90.62 90 ILE A C 1
ATOM 703 O O . ILE A 1 90 ? 8.953 -3.412 -6.170 1.00 90.62 90 ILE A O 1
ATOM 707 N N . ILE A 1 91 ? 8.301 -2.783 -4.105 1.00 92.50 91 ILE A N 1
ATOM 708 C CA . ILE A 1 91 ? 9.442 -1.910 -3.806 1.00 92.50 91 ILE A CA 1
ATOM 709 C C . ILE A 1 91 ? 10.751 -2.697 -3.890 1.00 92.50 91 ILE A C 1
ATOM 711 O O . ILE A 1 91 ? 11.702 -2.224 -4.507 1.00 92.50 91 ILE A O 1
ATOM 715 N N . GLU A 1 92 ? 10.794 -3.905 -3.326 1.00 91.56 92 GLU A N 1
ATOM 716 C CA . GLU A 1 92 ? 11.989 -4.751 -3.364 1.00 91.56 92 GLU A CA 1
ATOM 717 C C . GLU A 1 92 ? 12.382 -5.115 -4.798 1.00 91.56 92 GLU A C 1
ATOM 719 O O . GLU A 1 92 ? 13.549 -5.009 -5.159 1.00 91.56 92 GLU A O 1
ATOM 724 N N . ARG A 1 93 ? 11.412 -5.459 -5.657 1.00 88.25 93 ARG A N 1
ATOM 725 C CA . ARG A 1 93 ? 11.684 -5.736 -7.078 1.00 88.25 93 ARG A CA 1
ATOM 726 C C . ARG A 1 93 ? 12.176 -4.499 -7.821 1.00 88.25 93 ARG A C 1
ATOM 728 O O . ARG A 1 93 ? 13.165 -4.584 -8.534 1.00 88.25 93 ARG A O 1
ATOM 735 N N . LEU A 1 94 ? 11.550 -3.340 -7.607 1.00 88.00 94 LEU A N 1
ATOM 736 C CA . LEU A 1 94 ? 12.001 -2.081 -8.213 1.00 88.00 94 LEU A CA 1
ATOM 737 C C . LEU A 1 94 ? 13.444 -1.731 -7.810 1.00 88.00 94 LEU A C 1
ATOM 739 O O . LEU A 1 94 ? 14.238 -1.301 -8.648 1.00 88.00 94 LEU A O 1
ATOM 743 N N . ARG A 1 95 ? 13.804 -1.946 -6.538 1.00 88.25 95 ARG A N 1
ATOM 744 C CA . ARG A 1 95 ? 15.151 -1.670 -6.013 1.00 88.25 95 ARG A CA 1
ATOM 745 C C . ARG A 1 95 ? 16.183 -2.706 -6.455 1.00 88.25 95 ARG A C 1
ATOM 747 O O . ARG A 1 95 ? 17.284 -2.322 -6.835 1.00 88.25 95 ARG A O 1
ATOM 754 N N . GLY A 1 96 ? 15.836 -3.992 -6.433 1.00 78.50 96 GLY A N 1
ATOM 755 C CA . GLY A 1 96 ? 16.718 -5.091 -6.835 1.00 78.50 96 GLY A CA 1
ATOM 756 C C . GLY A 1 96 ? 17.008 -5.117 -8.339 1.00 78.50 96 GLY A C 1
ATOM 757 O O . GLY A 1 96 ? 18.143 -5.355 -8.747 1.00 78.50 96 GLY A O 1
ATOM 758 N N . ASP A 1 97 ? 16.016 -4.791 -9.170 1.00 63.00 97 ASP A N 1
ATOM 759 C CA . ASP A 1 97 ? 16.147 -4.825 -10.633 1.00 63.00 97 ASP A CA 1
ATOM 760 C C . ASP A 1 97 ? 16.840 -3.579 -11.211 1.00 63.00 97 ASP A C 1
ATOM 762 O O . ASP A 1 97 ? 17.263 -3.586 -12.373 1.00 63.00 97 ASP A O 1
ATOM 766 N N . SER A 1 98 ? 17.039 -2.537 -10.392 1.00 53.69 98 SER A N 1
ATOM 767 C CA . SER A 1 98 ? 17.812 -1.338 -10.755 1.00 53.69 98 SER A CA 1
ATOM 768 C C . SER A 1 98 ? 19.271 -1.657 -11.130 1.00 53.69 98 SER A C 1
ATOM 770 O O . SER A 1 98 ? 19.928 -0.842 -11.772 1.00 53.69 98 SER A O 1
ATOM 772 N N . ALA A 1 99 ? 19.780 -2.849 -10.791 1.00 48.28 99 ALA A N 1
ATOM 773 C CA . ALA A 1 99 ? 21.130 -3.285 -11.140 1.00 48.28 99 ALA A CA 1
ATOM 774 C C . ALA A 1 99 ? 21.283 -3.858 -12.568 1.00 48.28 99 ALA A C 1
ATOM 776 O O . ALA A 1 99 ? 22.419 -4.063 -12.992 1.00 48.28 99 ALA A O 1
ATOM 777 N N . ILE A 1 100 ? 20.200 -4.145 -13.318 1.00 47.03 100 ILE A N 1
ATOM 778 C CA . ILE A 1 100 ? 20.316 -4.987 -14.533 1.00 47.03 100 ILE A CA 1
ATOM 779 C C . ILE A 1 100 ? 20.097 -4.280 -15.883 1.00 47.03 100 ILE A C 1
ATOM 781 O O . ILE A 1 100 ? 20.651 -4.771 -16.858 1.00 47.03 100 ILE A O 1
ATOM 785 N N . THR A 1 101 ? 19.417 -3.137 -16.037 1.00 42.09 101 THR A N 1
ATOM 786 C CA . THR A 1 101 ? 19.384 -2.449 -17.362 1.00 42.09 101 THR A CA 1
ATOM 787 C C . THR A 1 101 ? 18.910 -0.999 -17.293 1.00 42.09 101 THR A C 1
ATOM 789 O O . THR A 1 101 ? 17.890 -0.720 -16.673 1.00 42.09 101 THR A O 1
ATOM 792 N N . ALA A 1 102 ? 19.579 -0.125 -18.047 1.00 43.97 102 ALA A N 1
ATOM 793 C CA . ALA A 1 102 ? 19.334 1.313 -18.190 1.00 43.97 102 ALA A CA 1
ATOM 794 C C . ALA A 1 102 ? 18.109 1.712 -19.054 1.00 43.97 102 ALA A C 1
ATOM 796 O O . ALA A 1 102 ? 18.036 2.850 -19.503 1.00 43.97 102 ALA A O 1
ATOM 797 N N . ASP A 1 103 ? 17.142 0.814 -19.260 1.00 46.25 103 ASP A N 1
ATOM 798 C CA . ASP A 1 103 ? 15.869 1.118 -19.927 1.00 46.25 103 ASP A CA 1
ATOM 799 C C . ASP A 1 103 ? 14.737 0.907 -18.920 1.00 46.25 103 ASP A C 1
ATOM 801 O O . ASP A 1 103 ? 14.653 -0.165 -18.321 1.00 46.25 103 ASP A O 1
ATOM 805 N N . GLY A 1 104 ? 13.897 1.927 -18.707 1.00 56.50 104 GLY A N 1
ATOM 806 C CA . GLY A 1 104 ? 12.841 1.969 -17.687 1.00 56.50 104 GLY A CA 1
ATOM 807 C C . GLY A 1 104 ? 11.981 0.703 -17.639 1.00 56.50 104 GLY A C 1
ATOM 808 O O . GLY A 1 104 ? 11.026 0.550 -18.400 1.00 56.50 104 GLY A O 1
ATOM 809 N N . LYS A 1 105 ? 12.329 -0.221 -16.738 1.00 66.94 105 LYS A N 1
ATOM 810 C CA . LYS A 1 105 ? 11.660 -1.516 -16.598 1.00 66.94 105 LYS A CA 1
ATOM 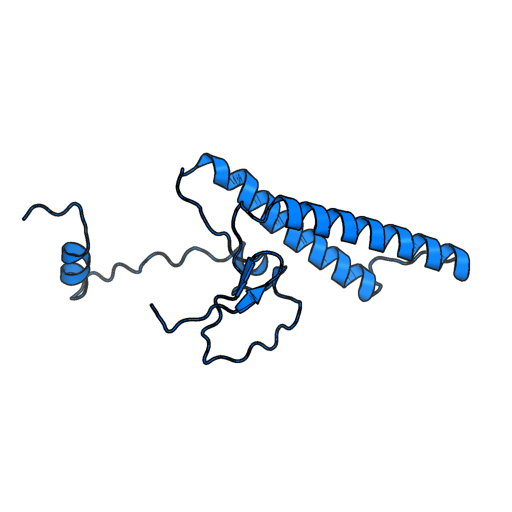811 C C . LYS A 1 105 ? 10.450 -1.406 -15.677 1.00 66.94 105 LYS A C 1
ATOM 813 O O . LYS A 1 105 ? 10.551 -0.986 -14.528 1.00 66.94 105 LYS A O 1
ATOM 818 N N . THR A 1 106 ? 9.309 -1.853 -16.193 1.00 76.25 106 THR A N 1
ATOM 819 C CA . THR A 1 106 ? 8.048 -1.991 -15.462 1.00 76.25 106 THR A CA 1
ATOM 820 C C . THR A 1 106 ? 8.003 -3.319 -14.703 1.00 76.25 106 THR A C 1
ATOM 822 O O . THR A 1 106 ? 8.246 -4.375 -15.292 1.00 76.25 106 THR A O 1
ATOM 825 N N . VAL A 1 107 ? 7.604 -3.297 -13.435 1.00 83.75 107 VAL A N 1
ATOM 826 C CA . VAL A 1 107 ? 7.293 -4.483 -12.629 1.00 83.75 107 VAL A CA 1
ATOM 827 C C . VAL A 1 107 ? 5.784 -4.687 -12.537 1.00 83.75 107 VAL A C 1
ATOM 829 O O . VAL A 1 107 ? 5.010 -3.740 -12.421 1.00 83.75 107 VAL A O 1
ATOM 832 N N . ALA A 1 108 ? 5.346 -5.944 -12.553 1.00 82.56 108 ALA A N 1
ATOM 833 C CA . ALA A 1 108 ? 3.945 -6.294 -12.327 1.00 82.56 108 ALA A CA 1
ATOM 834 C C . ALA A 1 108 ? 3.594 -6.336 -10.825 1.00 82.56 108 ALA A C 1
ATOM 836 O O . ALA A 1 108 ? 4.480 -6.418 -9.973 1.00 82.56 108 ALA A O 1
ATOM 837 N N . GLY A 1 109 ? 2.306 -6.331 -10.476 1.00 79.69 109 GLY A N 1
ATOM 838 C CA . GLY A 1 109 ? 1.831 -6.421 -9.087 1.00 79.69 109 GLY A CA 1
ATOM 839 C C . GLY A 1 109 ? 2.314 -7.659 -8.326 1.00 79.69 109 GLY A C 1
ATOM 840 O O . GLY A 1 109 ? 2.774 -8.641 -8.907 1.00 79.69 109 GLY A O 1
ATOM 841 N N . ALA A 1 110 ? 2.208 -7.632 -6.995 1.00 80.19 110 ALA A N 1
ATOM 842 C CA . ALA A 1 110 ? 2.780 -8.664 -6.120 1.00 80.19 110 ALA A CA 1
ATOM 843 C C . ALA A 1 110 ? 2.227 -10.078 -6.391 1.00 80.19 110 ALA A C 1
ATOM 845 O O . ALA A 1 110 ? 2.920 -11.073 -6.189 1.00 80.19 110 ALA A O 1
ATOM 846 N N . GLY A 1 111 ? 1.007 -10.183 -6.932 1.00 73.44 111 GLY A N 1
ATOM 847 C CA . GLY A 1 111 ? 0.390 -11.457 -7.319 1.00 73.44 111 GLY A CA 1
ATOM 848 C C . GLY A 1 111 ? 1.067 -12.186 -8.488 1.00 73.44 111 GLY A C 1
ATOM 849 O O . GLY A 1 111 ? 0.647 -13.292 -8.833 1.00 73.44 111 GLY A O 1
ATOM 850 N N . THR A 1 112 ? 2.088 -11.599 -9.120 1.00 70.00 112 THR A N 1
ATOM 851 C CA . THR A 1 112 ? 2.881 -12.256 -10.171 1.00 70.00 112 THR A CA 1
ATOM 852 C C . THR A 1 112 ? 4.279 -12.660 -9.722 1.00 70.00 112 THR A C 1
ATOM 854 O O . THR A 1 112 ? 5.008 -13.203 -10.544 1.00 70.00 112 THR A O 1
ATOM 857 N N . ALA A 1 113 ? 4.665 -12.430 -8.461 1.00 61.97 113 ALA A N 1
ATOM 858 C CA . ALA A 1 113 ? 6.034 -12.663 -7.982 1.00 61.97 113 ALA A CA 1
ATOM 859 C C . ALA A 1 113 ? 6.532 -14.109 -8.197 1.00 61.97 113 ALA A C 1
ATOM 861 O O . ALA A 1 113 ? 7.723 -14.326 -8.379 1.00 61.97 113 ALA A O 1
ATOM 862 N N . HIS A 1 114 ? 5.619 -15.087 -8.237 1.00 62.25 114 HIS A N 1
ATOM 863 C CA . HIS A 1 114 ? 5.929 -16.503 -8.479 1.00 62.25 114 HIS A CA 1
ATOM 864 C C . HIS A 1 114 ? 5.509 -17.008 -9.865 1.00 62.25 114 HIS A C 1
ATOM 866 O O . HIS A 1 114 ? 5.566 -18.210 -10.126 1.00 62.25 114 HIS A O 1
ATOM 872 N N . ARG A 1 115 ? 5.049 -16.131 -10.768 1.00 62.12 115 ARG A N 1
ATOM 873 C CA . ARG A 1 115 ? 4.789 -16.550 -12.147 1.00 62.12 115 ARG A CA 1
ATOM 874 C C . ARG A 1 115 ? 6.128 -16.703 -12.842 1.00 62.12 115 ARG A C 1
ATOM 876 O O . ARG A 1 115 ? 6.837 -15.720 -13.037 1.00 62.12 115 ARG A O 1
ATOM 883 N N . LEU A 1 116 ? 6.444 -17.933 -13.238 1.00 54.19 116 LEU A N 1
ATOM 884 C CA . LEU A 1 116 ? 7.542 -18.167 -14.163 1.00 54.19 116 LEU A CA 1
ATOM 885 C C . LEU A 1 116 ? 7.299 -17.309 -15.412 1.00 54.19 116 LEU A C 1
ATOM 887 O O . LEU A 1 116 ? 6.160 -17.279 -15.902 1.00 54.19 116 LEU A O 1
ATOM 891 N N . PRO A 1 117 ? 8.319 -16.594 -15.920 1.00 54.84 117 PRO A N 1
ATOM 892 C CA . PRO A 1 117 ? 8.183 -15.906 -17.189 1.00 54.84 117 PRO A CA 1
ATOM 893 C C . PRO A 1 117 ? 7.732 -16.941 -18.216 1.00 54.84 117 PRO A C 1
ATOM 895 O O . PRO A 1 117 ? 8.296 -18.036 -18.285 1.00 54.84 117 PRO A O 1
ATOM 898 N N . LEU A 1 118 ? 6.687 -16.618 -18.983 1.00 55.25 118 LEU A N 1
ATOM 899 C CA . LEU A 1 118 ? 6.332 -17.425 -20.141 1.00 55.25 118 LEU A CA 1
ATOM 900 C C . LEU A 1 118 ? 7.515 -17.331 -21.102 1.00 55.25 118 LEU A C 1
ATOM 902 O O . LEU A 1 118 ? 7.635 -16.377 -21.869 1.00 55.25 118 LEU A O 1
ATOM 906 N N . LEU A 1 119 ? 8.427 -18.298 -21.007 1.00 53.28 119 LEU A N 1
ATOM 907 C CA . LEU A 1 119 ? 9.465 -18.492 -21.998 1.00 53.28 119 LEU A CA 1
ATOM 908 C C . LEU A 1 119 ? 8.735 -18.658 -23.324 1.00 53.28 119 LEU A C 1
ATOM 910 O O . LEU A 1 119 ? 7.799 -19.458 -23.418 1.00 53.28 119 LEU A O 1
ATOM 914 N N . GLN A 1 120 ? 9.118 -17.873 -24.332 1.00 51.44 120 GLN A N 1
ATOM 915 C CA . GLN A 1 120 ? 8.577 -18.079 -25.665 1.00 51.44 120 GLN A CA 1
ATOM 916 C C . GLN A 1 120 ? 8.798 -19.543 -26.027 1.00 51.44 120 GLN A C 1
ATOM 918 O O . GLN A 1 120 ? 9.939 -20.004 -26.107 1.00 51.44 120 GLN A O 1
ATOM 923 N N . ILE A 1 121 ? 7.702 -20.279 -26.210 1.00 55.53 121 ILE A N 1
ATOM 924 C CA . ILE A 1 121 ? 7.763 -21.642 -26.710 1.00 55.53 121 ILE A CA 1
ATOM 925 C C . ILE A 1 121 ? 8.289 -21.510 -28.136 1.00 55.53 121 ILE A C 1
ATOM 927 O O . ILE A 1 121 ? 7.539 -21.198 -29.059 1.00 55.53 121 ILE A O 1
ATOM 931 N N . LYS A 1 122 ? 9.600 -21.696 -28.310 1.00 48.88 122 LYS A N 1
ATOM 932 C CA . LYS A 1 122 ? 10.216 -21.870 -29.622 1.00 48.88 122 LYS A CA 1
ATOM 933 C C . LYS A 1 122 ? 9.755 -23.225 -30.144 1.00 48.88 122 LYS A C 1
ATOM 935 O O . LYS A 1 122 ? 10.443 -24.232 -29.992 1.00 48.88 122 LYS A O 1
ATOM 940 N N . THR A 1 123 ? 8.554 -23.275 -30.709 1.00 53.00 123 THR A N 1
ATOM 941 C CA . THR A 1 123 ? 8.135 -24.419 -31.507 1.00 53.00 123 THR A CA 1
ATOM 942 C C . THR A 1 123 ? 9.065 -24.483 -32.716 1.00 53.00 123 THR A C 1
ATOM 944 O O . THR A 1 123 ? 9.115 -23.559 -33.527 1.00 53.00 123 THR A O 1
ATOM 947 N N . ARG A 1 124 ? 9.860 -25.557 -32.821 1.00 48.91 124 ARG A N 1
ATOM 948 C CA . ARG A 1 124 ? 10.582 -25.894 -34.057 1.00 48.91 124 ARG A CA 1
ATOM 949 C C . ARG A 1 124 ? 9.530 -26.240 -35.107 1.00 48.91 124 ARG A C 1
ATOM 951 O O . ARG A 1 124 ? 9.019 -27.354 -35.139 1.00 48.91 124 ARG A O 1
ATOM 958 N N . GLY A 1 125 ? 9.132 -25.246 -35.883 1.00 60.28 125 GLY A N 1
ATOM 959 C CA . GLY A 1 125 ? 8.058 -25.327 -36.860 1.00 60.28 125 GLY A CA 1
ATOM 960 C C . GLY A 1 125 ? 7.901 -23.997 -37.584 1.00 60.28 125 GLY A C 1
ATOM 961 O O . GLY A 1 125 ? 8.664 -23.063 -37.346 1.00 60.28 125 GLY A O 1
ATOM 962 N N . SER A 1 126 ? 6.897 -23.900 -38.453 1.00 56.53 126 SER A N 1
ATOM 963 C CA . SER A 1 126 ? 6.668 -22.846 -39.460 1.00 56.53 126 SER A CA 1
ATOM 964 C C . SER A 1 126 ? 6.691 -21.381 -38.976 1.00 56.53 126 SER A C 1
ATOM 966 O O . SER A 1 126 ? 6.599 -20.470 -39.793 1.00 56.53 126 SER A O 1
ATOM 968 N N . HIS A 1 127 ? 6.821 -21.136 -37.671 1.00 57.25 127 HIS A N 1
ATOM 969 C CA . HIS A 1 127 ? 6.996 -19.821 -37.054 1.00 57.25 127 HIS A CA 1
ATOM 970 C C . HIS A 1 127 ? 8.469 -19.368 -36.944 1.00 57.25 127 HIS A C 1
ATOM 972 O O . HIS A 1 127 ? 8.722 -18.192 -36.688 1.00 57.25 127 HIS A O 1
ATOM 978 N N . GLU A 1 128 ? 9.451 -20.250 -37.172 1.00 58.19 128 GLU A N 1
ATOM 979 C CA . GLU A 1 128 ? 10.886 -19.922 -37.078 1.00 58.19 128 GLU A CA 1
ATOM 980 C C . GLU A 1 128 ? 11.330 -18.867 -38.110 1.00 58.19 128 GLU A C 1
ATOM 982 O O . GLU A 1 128 ? 12.123 -17.976 -37.804 1.00 58.19 128 GLU A O 1
ATOM 987 N N . SER A 1 129 ? 10.776 -18.915 -39.321 1.00 61.66 129 SER A N 1
ATOM 988 C CA . SER A 1 129 ? 11.052 -17.950 -40.393 1.00 61.66 129 SER A CA 1
ATOM 989 C C . SER A 1 129 ? 10.516 -16.548 -40.083 1.00 61.66 129 SER A C 1
ATOM 991 O O . SER A 1 129 ? 11.136 -15.555 -40.463 1.00 61.66 129 SER A O 1
ATOM 993 N N . VAL A 1 130 ? 9.405 -16.453 -39.345 1.00 61.09 130 VAL A N 1
ATOM 994 C CA . VAL A 1 130 ? 8.837 -15.173 -38.889 1.00 61.09 130 VAL A CA 1
ATOM 995 C C . VAL A 1 130 ? 9.683 -14.581 -37.761 1.00 61.09 130 VAL A C 1
ATOM 997 O O . VAL A 1 130 ? 9.936 -13.380 -37.758 1.00 61.09 130 VAL A O 1
ATOM 1000 N N . LEU A 1 131 ? 10.182 -15.425 -36.851 1.00 59.62 131 LEU A N 1
ATOM 1001 C CA . LEU A 1 131 ? 11.071 -14.999 -35.768 1.00 59.62 131 LEU A CA 1
ATOM 1002 C C . LEU A 1 131 ? 12.441 -14.535 -36.287 1.00 59.62 131 LEU A C 1
ATOM 1004 O O . LEU A 1 131 ? 12.913 -13.497 -35.840 1.00 59.62 131 LEU A O 1
ATOM 1008 N N . ARG A 1 132 ? 13.044 -15.215 -37.278 1.00 61.62 132 ARG A N 1
ATOM 1009 C CA . ARG A 1 132 ? 14.289 -14.741 -37.929 1.00 61.62 132 ARG A CA 1
ATOM 1010 C C . ARG A 1 132 ? 14.125 -13.386 -38.606 1.00 61.62 132 ARG A C 1
ATOM 1012 O O . ARG A 1 132 ? 15.025 -12.562 -38.544 1.00 61.62 132 ARG A O 1
ATOM 1019 N N . LYS A 1 133 ? 12.981 -13.146 -39.249 1.00 60.59 133 LYS A N 1
ATOM 1020 C CA . LYS A 1 133 ? 12.703 -11.875 -39.933 1.00 60.59 133 LYS A CA 1
ATOM 1021 C C . LYS A 1 133 ? 12.505 -10.708 -38.957 1.00 60.59 133 LYS A C 1
ATOM 1023 O O . LYS A 1 133 ? 12.662 -9.558 -39.353 1.00 60.59 133 LYS A O 1
ATOM 1028 N N . ALA A 1 134 ? 12.149 -11.008 -37.710 1.00 57.03 134 ALA A N 1
ATOM 1029 C CA . ALA A 1 134 ? 11.996 -10.036 -36.633 1.00 57.03 134 ALA A CA 1
ATOM 1030 C C . ALA A 1 134 ? 13.274 -9.852 -35.793 1.00 57.03 134 ALA A C 1
ATOM 1032 O O . ALA A 1 134 ? 13.278 -9.005 -34.903 1.00 57.03 134 ALA A O 1
ATOM 1033 N N . ASP A 1 135 ? 14.335 -10.624 -36.055 1.00 64.94 135 ASP A N 1
ATOM 1034 C CA . ASP A 1 135 ? 15.606 -10.516 -35.342 1.00 64.94 135 ASP A CA 1
ATOM 1035 C C . ASP A 1 135 ? 16.451 -9.373 -35.942 1.00 64.94 135 ASP A C 1
ATOM 1037 O O . ASP A 1 135 ? 16.884 -9.472 -37.097 1.00 64.94 135 ASP A O 1
ATOM 1041 N N . PRO A 1 136 ? 16.697 -8.275 -35.200 1.00 59.12 136 PRO A N 1
ATOM 1042 C CA . PRO A 1 136 ? 17.443 -7.124 -35.706 1.00 59.12 136 PRO A CA 1
ATOM 1043 C C . PRO A 1 136 ? 18.927 -7.427 -35.979 1.00 59.12 136 PRO A C 1
ATOM 1045 O O . PRO A 1 136 ? 19.608 -6.591 -36.569 1.00 59.12 136 PRO A O 1
ATOM 1048 N N . GLY A 1 137 ? 19.430 -8.600 -35.572 1.00 63.97 137 GLY A N 1
ATOM 1049 C CA . GLY A 1 137 ? 20.804 -9.048 -35.815 1.00 63.97 137 GLY A CA 1
ATOM 1050 C C . GLY A 1 137 ? 20.997 -9.993 -37.008 1.00 63.97 137 GLY A C 1
ATOM 1051 O O . GLY A 1 137 ? 22.108 -10.484 -37.199 1.00 63.97 137 GLY A O 1
ATOM 1052 N N . SER A 1 138 ? 19.960 -10.299 -37.798 1.00 54.81 138 SER A N 1
ATOM 1053 C CA . SER A 1 138 ? 20.096 -11.260 -38.905 1.00 54.81 138 SER A CA 1
ATOM 1054 C C . SER A 1 138 ? 20.777 -10.621 -40.134 1.00 54.81 138 SER A C 1
ATOM 1056 O O . SER A 1 138 ? 20.271 -9.613 -40.638 1.00 54.81 138 SER A O 1
ATOM 1058 N N . PRO A 1 139 ? 21.908 -11.157 -40.644 1.00 56.94 139 PRO A N 1
ATOM 1059 C CA . PRO A 1 139 ? 22.533 -10.639 -41.859 1.00 56.94 139 PRO A CA 1
ATOM 1060 C C . PRO A 1 139 ? 21.637 -10.912 -43.077 1.00 56.94 139 PRO A C 1
ATOM 1062 O O . PRO A 1 139 ? 21.050 -11.990 -43.187 1.00 56.94 139 PRO A O 1
ATOM 1065 N N . ARG A 1 140 ? 21.514 -9.904 -43.951 1.00 50.31 140 ARG A N 1
ATOM 1066 C CA . ARG A 1 140 ? 20.717 -9.950 -45.189 1.00 50.31 140 ARG A CA 1
ATOM 1067 C C . ARG A 1 140 ? 21.273 -10.927 -46.214 1.00 50.31 140 ARG A C 1
ATOM 1069 O O . ARG A 1 140 ? 22.513 -10.970 -46.358 1.00 50.31 140 ARG A O 1
#

Radius of gyration: 20.8 Å; Cα contacts (8 Å, |Δi|>4): 128; chains: 1; bounding box: 37×33×72 Å

Sequence (140 aa):
MSSRTDRVLPNGVCLLPPLKTCDKGNACLSCGHFATDATHIDELVDQRTGTQSLITTRRSQYRARTGRELTDDNVWIHQRRREIASLDAIIERLRGDSAITADGKTVAGAGTAHRLPLLQIKTRGSHESVLRKADPGSPR

Secondary structure (DSSP, 8-state):
--S---EEETTEEE-S-TTS----TT-GGG-TTEEE-GGGHHHHHHHHHHHHHHHHHHHHHHHHHHSS---TTSHHHHHHHHHHHHHHHHHHHHHHHTTT-SS-PPEEPGGGTT---------SSTTHHHHHHT-TT---

Foldseek 3Di:
DDDFDFDDDPAFTFQDGPVDDDPCPPVQLQDQRTKHWPVSLVVLVVLLVVLVVVLVVVQVVCCVVPVDGDDCPPPVNVVSVVSNVQSVQLNCCNVVCVPPDPDTDMDGHPNCVPPDPPDPPPDPDPCVVVVLVVDPPRDD

Organism: Mycolicibacterium pulveris (NCBI:txid36813)

Mean predicted aligned error: 11.9 Å

Solvent-accessible surface area (backbone atoms only — not comparable to full-atom values): 8511 Å² total; per-residue (Å²): 143,87,90,75,70,55,48,78,48,99,68,33,36,30,69,55,57,77,92,58,87,81,86,63,76,92,48,42,56,50,27,71,42,20,34,31,47,69,90,38,47,64,61,49,51,48,52,41,52,52,52,54,48,51,53,52,54,51,34,51,53,44,26,75,75,68,77,44,84,70,55,66,84,40,68,69,50,40,51,54,50,53,48,42,54,20,44,50,53,39,54,49,48,55,62,63,52,66,79,74,60,98,59,95,64,70,45,58,17,36,60,39,77,83,59,72,78,82,68,80,80,79,60,94,49,93,59,50,68,59,52,53,73,68,41,92,82,59,85,130